Protein AF-A0A35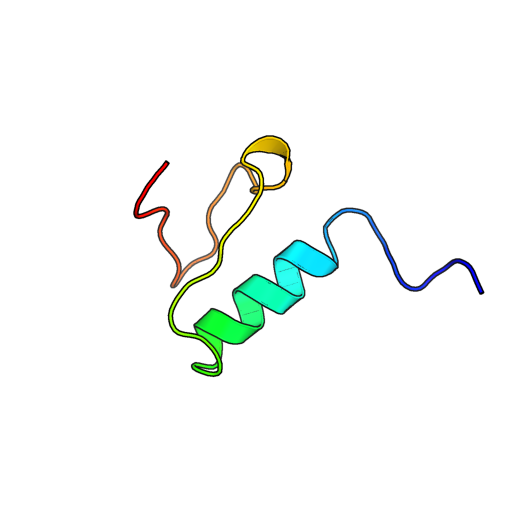4BA46-F1 (afdb_monomer)

Secondary structure (DSSP, 8-state):
---S--TTHHHHHHHHHHHTTS-S-----GGGS-SSPPTT------

Radius of gyration: 11.41 Å; Cα contacts (8 Å, |Δi|>4): 20; chains: 1; bounding box: 30×19×24 Å

Structure (mmCIF, N/CA/C/O backbone):
data_AF-A0A354BA46-F1
#
_entry.id   AF-A0A354BA46-F1
#
loop_
_atom_site.group_PDB
_atom_site.id
_atom_site.type_symbol
_atom_site.label_atom_id
_atom_site.label_alt_id
_atom_site.label_comp_id
_atom_site.label_asym_id
_atom_site.label_entity_id
_atom_site.label_seq_id
_atom_site.pdbx_PDB_ins_code
_atom_site.Cartn_x
_atom_site.Cartn_y
_atom_site.Cartn_z
_atom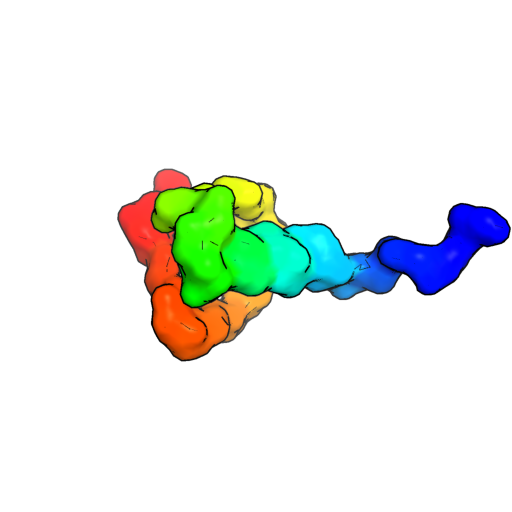_site.occupancy
_atom_site.B_iso_or_equiv
_atom_site.auth_seq_id
_atom_site.auth_comp_id
_atom_site.auth_asym_id
_atom_site.auth_atom_id
_atom_site.pdbx_PDB_model_num
ATOM 1 N N . ILE A 1 1 ? 22.807 10.179 12.775 1.00 49.66 1 ILE A N 1
ATOM 2 C CA . ILE A 1 1 ? 21.379 10.508 12.528 1.00 49.66 1 ILE A CA 1
ATOM 3 C C . ILE A 1 1 ? 20.935 10.297 11.063 1.00 49.66 1 ILE A C 1
ATOM 5 O O . ILE A 1 1 ? 19.976 10.919 10.641 1.00 49.66 1 ILE A O 1
ATOM 9 N N . HIS A 1 2 ? 21.575 9.414 10.279 1.00 48.69 2 HIS A N 1
ATOM 10 C CA . HIS A 1 2 ? 21.365 9.333 8.819 1.00 48.69 2 HIS A CA 1
ATOM 11 C C . HIS A 1 2 ? 21.197 7.890 8.298 1.00 48.69 2 HIS A C 1
ATOM 13 O O . HIS A 1 2 ? 21.782 7.518 7.289 1.00 48.69 2 HIS A O 1
ATOM 19 N N . SER A 1 3 ? 20.419 7.044 8.980 1.00 52.12 3 SER A N 1
ATOM 20 C CA . SER A 1 3 ? 20.249 5.649 8.522 1.00 52.12 3 SER A CA 1
ATOM 21 C C . SER A 1 3 ? 18.862 5.044 8.764 1.00 52.12 3 SER A C 1
ATOM 23 O O . SER A 1 3 ? 18.719 3.830 8.719 1.00 52.12 3 SER A O 1
ATOM 25 N N . MET A 1 4 ? 17.823 5.864 8.976 1.00 55.72 4 MET A N 1
ATOM 26 C CA . MET A 1 4 ? 16.436 5.380 9.141 1.00 55.72 4 MET A CA 1
ATOM 27 C C . MET A 1 4 ? 15.526 5.602 7.919 1.00 55.72 4 MET A C 1
ATOM 29 O O . MET A 1 4 ? 14.320 5.444 8.027 1.00 55.72 4 MET A O 1
ATOM 33 N N . GLY A 1 5 ? 1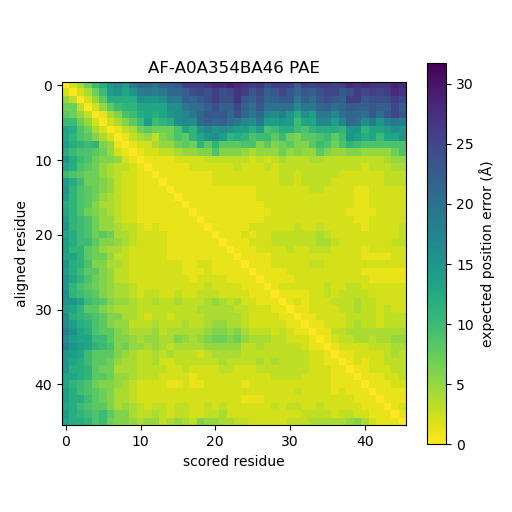6.056 5.957 6.746 1.00 54.91 5 GLY A N 1
ATOM 34 C CA . GLY A 1 5 ? 15.216 6.311 5.594 1.00 54.91 5 GLY A CA 1
ATOM 35 C C . GLY A 1 5 ? 15.793 5.831 4.275 1.00 54.91 5 GLY A C 1
ATOM 36 O O . GLY A 1 5 ? 16.250 6.636 3.470 1.00 54.91 5 GLY A O 1
ATOM 37 N N . GLY A 1 6 ? 15.806 4.516 4.058 1.00 58.72 6 GLY A N 1
ATOM 38 C CA . GLY A 1 6 ? 16.032 3.971 2.721 1.00 58.72 6 GLY A CA 1
ATOM 39 C C . GLY A 1 6 ? 14.946 4.451 1.750 1.00 58.72 6 GLY A C 1
ATOM 40 O O . GLY A 1 6 ? 13.791 4.646 2.131 1.00 58.72 6 GLY A O 1
ATOM 41 N N . LYS A 1 7 ? 15.299 4.648 0.478 1.00 61.69 7 LYS A N 1
ATOM 42 C CA . LYS A 1 7 ? 14.340 4.989 -0.581 1.00 61.69 7 LYS A CA 1
ATOM 43 C C . LYS A 1 7 ? 13.252 3.901 -0.629 1.00 61.69 7 LYS A C 1
ATOM 45 O O . LYS A 1 7 ? 13.568 2.739 -0.858 1.00 61.69 7 LYS A O 1
ATOM 50 N N . GLY A 1 8 ? 11.998 4.268 -0.357 1.00 64.69 8 GLY A N 1
ATOM 51 C CA . GLY A 1 8 ? 10.864 3.333 -0.317 1.00 64.69 8 GLY A CA 1
ATOM 52 C C . GLY A 1 8 ? 10.457 2.821 1.070 1.00 64.69 8 GLY A C 1
ATOM 53 O O . GLY A 1 8 ? 9.492 2.068 1.142 1.00 64.69 8 GLY A O 1
ATOM 54 N N . VAL A 1 9 ? 11.125 3.247 2.153 1.00 70.56 9 VAL A N 1
ATOM 55 C CA . VAL A 1 9 ? 10.660 3.024 3.542 1.00 70.56 9 VAL A CA 1
ATOM 56 C C . VAL A 1 9 ? 9.230 3.568 3.675 1.00 70.56 9 VAL A C 1
ATOM 58 O O . VAL A 1 9 ? 8.294 2.780 3.762 1.00 70.56 9 VAL A O 1
ATOM 61 N N . PHE A 1 10 ? 9.031 4.863 3.400 1.00 79.06 10 PHE A N 1
ATOM 62 C CA . PHE A 1 10 ? 7.714 5.516 3.479 1.00 79.06 10 PHE A CA 1
ATOM 63 C C . PHE A 1 10 ? 6.600 4.858 2.655 1.00 79.06 10 PHE A C 1
ATOM 65 O O . PHE A 1 10 ? 5.436 4.906 3.040 1.00 79.06 10 PHE A O 1
ATOM 72 N N . VAL A 1 11 ? 6.930 4.245 1.516 1.00 88.00 11 VAL A N 1
ATOM 73 C CA . VAL A 1 11 ? 5.931 3.550 0.692 1.00 88.00 11 VAL A CA 1
ATOM 74 C C . VAL A 1 11 ? 5.429 2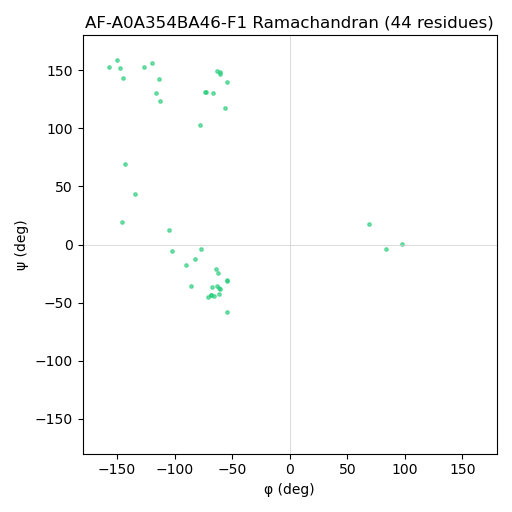.308 1.420 1.00 88.00 11 VAL A C 1
ATOM 76 O O . VAL A 1 11 ? 4.223 2.081 1.479 1.00 88.00 11 VAL A O 1
ATOM 79 N N . LYS A 1 12 ? 6.341 1.541 2.026 1.00 87.81 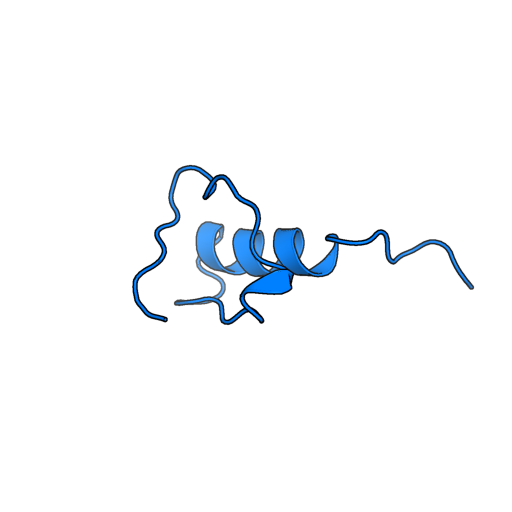12 LYS A N 1
ATOM 80 C CA . LYS A 1 12 ? 5.999 0.324 2.763 1.00 87.81 12 LYS A CA 1
ATOM 81 C C . LYS A 1 12 ? 5.166 0.618 4.003 1.00 87.81 12 LYS A C 1
ATOM 83 O O . LYS A 1 12 ? 4.176 -0.073 4.215 1.00 87.81 12 LYS A O 1
ATOM 88 N N . GLU A 1 13 ? 5.510 1.629 4.804 1.00 91.19 13 GLU A N 1
ATOM 89 C CA . GLU A 1 13 ? 4.724 1.912 6.018 1.00 91.19 13 GLU A CA 1
ATOM 90 C C . GLU A 1 13 ? 3.313 2.420 5.704 1.00 91.19 13 GLU A C 1
ATOM 92 O O . GLU A 1 13 ? 2.363 2.068 6.406 1.00 91.19 13 GLU A O 1
ATOM 97 N N . VAL A 1 14 ? 3.161 3.222 4.645 1.00 92.44 14 VAL A N 1
ATOM 98 C CA . VAL A 1 14 ? 1.848 3.717 4.209 1.00 92.44 14 VAL A CA 1
ATOM 99 C C . VAL A 1 14 ? 0.993 2.572 3.658 1.00 92.44 14 VAL A C 1
ATOM 101 O O . VAL A 1 14 ? -0.172 2.451 4.028 1.00 92.44 14 VAL A O 1
ATOM 104 N N . GLN A 1 15 ? 1.571 1.685 2.842 1.00 93.44 15 GLN A N 1
ATOM 105 C CA . GLN A 1 15 ? 0.882 0.482 2.360 1.00 93.44 15 GLN A CA 1
ATOM 106 C C . GLN A 1 15 ? 0.487 -0.452 3.511 1.00 93.44 15 GLN A C 1
ATOM 108 O O . GLN A 1 15 ? -0.641 -0.939 3.540 1.00 93.44 15 GLN A O 1
ATOM 113 N N . ALA A 1 16 ? 1.376 -0.647 4.490 1.00 94.25 16 ALA A N 1
ATOM 114 C CA . ALA A 1 16 ? 1.076 -1.423 5.689 1.00 94.25 16 ALA A CA 1
ATOM 115 C C . ALA A 1 16 ? -0.082 -0.810 6.486 1.00 94.25 16 ALA A C 1
ATOM 117 O O . ALA A 1 16 ? -0.939 -1.538 6.959 1.00 94.25 16 ALA A O 1
ATOM 118 N N . ALA A 1 17 ? -0.175 0.520 6.588 1.00 96.50 17 ALA A N 1
ATOM 119 C CA . ALA A 1 17 ? -1.302 1.159 7.267 1.00 96.50 17 ALA A CA 1
ATOM 120 C C . ALA A 1 17 ? -2.655 0.852 6.609 1.00 96.50 17 ALA A C 1
ATOM 122 O O . ALA A 1 17 ? -3.632 0.662 7.330 1.00 96.50 17 ALA A O 1
ATOM 123 N N . VAL A 1 18 ? -2.709 0.768 5.276 1.00 97.06 18 VAL A N 1
ATOM 124 C CA . VAL A 1 18 ? -3.936 0.381 4.560 1.00 97.06 18 VAL A CA 1
ATOM 125 C C . VAL A 1 18 ? -4.242 -1.103 4.764 1.00 97.06 18 VAL A C 1
ATOM 127 O O . VAL A 1 18 ? -5.367 -1.459 5.101 1.00 97.06 18 VAL A O 1
ATOM 130 N N . LEU A 1 19 ? -3.233 -1.970 4.640 1.00 96.88 19 LEU A N 1
ATOM 131 C CA . LEU A 1 19 ? -3.385 -3.416 4.850 1.00 96.88 19 LEU A CA 1
ATOM 132 C C . LEU A 1 19 ? -3.791 -3.774 6.291 1.00 96.88 19 LEU A C 1
ATOM 134 O O . LEU A 1 19 ? -4.586 -4.688 6.493 1.00 96.88 19 LEU A O 1
ATOM 138 N N . ASP A 1 20 ? -3.293 -3.031 7.280 1.00 97.56 20 ASP A N 1
ATOM 139 C CA . ASP A 1 20 ? -3.635 -3.189 8.698 1.00 97.56 20 ASP A CA 1
ATOM 140 C C . ASP A 1 20 ? -5.011 -2.585 9.052 1.00 97.56 20 ASP A C 1
ATOM 142 O O . ASP A 1 20 ? -5.423 -2.637 10.213 1.00 97.56 20 ASP A O 1
ATOM 146 N N . GLY A 1 21 ? -5.699 -1.936 8.104 1.00 97.50 21 GLY A N 1
ATOM 147 C CA . GLY A 1 21 ? -6.963 -1.231 8.350 1.00 97.50 21 GLY A CA 1
ATOM 148 C C . GLY A 1 21 ? -6.826 0.030 9.213 1.00 97.50 21 GLY A C 1
ATOM 149 O O . GLY A 1 21 ? -7.811 0.518 9.765 1.00 97.50 21 GLY A O 1
ATOM 150 N N . ARG A 1 22 ? -5.610 0.573 9.356 1.00 98.25 22 ARG A N 1
ATOM 151 C CA . ARG A 1 22 ? -5.340 1.845 10.053 1.00 98.25 22 ARG A CA 1
ATOM 152 C C . ARG A 1 22 ? -5.595 3.069 9.166 1.00 98.25 22 ARG A C 1
ATOM 154 O O . ARG A 1 22 ? -5.598 4.188 9.675 1.00 98.25 22 ARG A O 1
ATOM 161 N N . ALA A 1 23 ? -5.763 2.862 7.861 1.00 97.38 23 ALA A N 1
ATOM 162 C CA . ALA A 1 23 ? -6.122 3.866 6.867 1.00 97.38 23 ALA A CA 1
ATOM 163 C C . ALA A 1 23 ? -6.981 3.233 5.761 1.00 97.38 23 ALA A C 1
ATOM 165 O O . ALA A 1 23 ? -6.821 2.054 5.460 1.00 97.38 23 ALA A O 1
ATOM 166 N N . ASP A 1 24 ? -7.840 4.028 5.120 1.00 97.81 24 ASP A N 1
ATOM 167 C CA . ASP A 1 24 ? -8.727 3.537 4.055 1.00 97.81 24 ASP A CA 1
ATOM 168 C C . ASP A 1 24 ? -8.054 3.529 2.671 1.00 97.81 24 ASP A C 1
ATOM 170 O O . ASP A 1 24 ? -8.303 2.650 1.850 1.00 97.81 24 ASP A O 1
ATOM 174 N N . PHE A 1 25 ? -7.192 4.513 2.392 1.00 96.44 25 PHE A N 1
A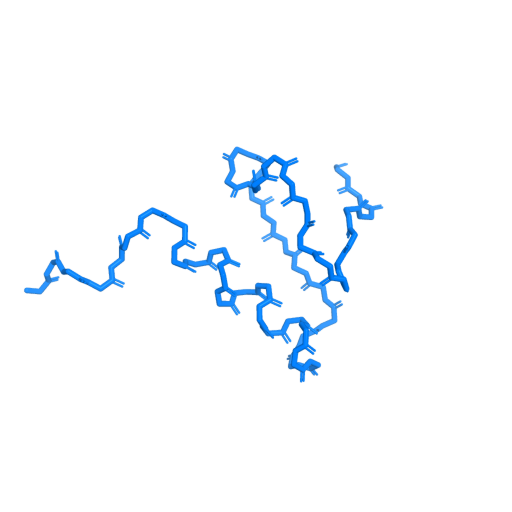TOM 175 C CA . PHE A 1 25 ? -6.444 4.611 1.138 1.00 96.44 25 PHE A CA 1
ATOM 176 C C . PHE A 1 25 ? -5.096 5.311 1.332 1.00 96.44 25 PHE A C 1
ATOM 178 O O . PHE A 1 25 ? -4.884 6.067 2.280 1.00 96.44 25 PHE A O 1
ATOM 185 N N . ALA A 1 26 ? -4.183 5.063 0.394 1.00 94.88 26 ALA A N 1
ATOM 186 C CA . ALA A 1 26 ? -2.863 5.674 0.335 1.00 94.88 26 ALA A CA 1
ATOM 187 C C . ALA A 1 26 ? -2.743 6.580 -0.893 1.00 94.88 26 ALA A C 1
ATOM 189 O O . ALA A 1 26 ? -3.226 6.241 -1.973 1.00 94.88 26 ALA A O 1
ATOM 190 N N . VAL A 1 27 ? -2.051 7.710 -0.740 1.00 94.25 27 VAL A N 1
ATOM 191 C CA . VAL A 1 27 ? -1.718 8.615 -1.846 1.00 94.25 27 VAL A CA 1
ATOM 192 C C . VAL A 1 27 ? -0.207 8.651 -2.008 1.00 94.25 27 VAL A C 1
ATOM 194 O O . VAL A 1 27 ? 0.531 8.865 -1.046 1.00 94.25 27 VAL A O 1
ATOM 197 N N . HIS A 1 28 ? 0.250 8.461 -3.241 1.00 90.81 28 HIS A N 1
ATOM 198 C CA . HIS A 1 28 ? 1.663 8.480 -3.593 1.00 90.81 28 HIS A CA 1
ATOM 199 C C . HIS A 1 28 ? 1.914 9.454 -4.741 1.00 90.81 28 HIS A C 1
ATOM 201 O O . HIS A 1 28 ? 1.061 9.666 -5.599 1.00 90.81 28 HIS A O 1
ATOM 207 N N . SER A 1 29 ? 3.132 9.993 -4.805 1.00 90.25 29 SER A N 1
ATOM 208 C CA . SER A 1 29 ? 3.646 10.475 -6.086 1.00 90.25 29 SER A CA 1
ATOM 209 C C . SER A 1 29 ? 3.848 9.267 -6.999 1.00 90.25 29 SER A C 1
ATOM 211 O O . SER A 1 29 ? 4.498 8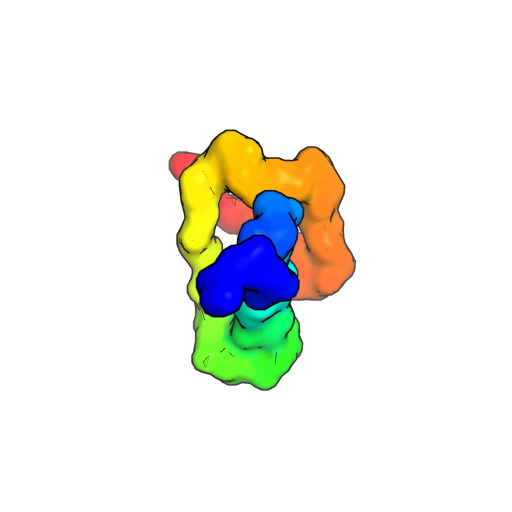.307 -6.592 1.00 90.25 29 SER A O 1
ATOM 213 N N . GLY A 1 30 ? 3.350 9.311 -8.237 1.00 89.12 30 GLY A N 1
ATOM 214 C CA . GLY A 1 30 ? 3.427 8.163 -9.154 1.00 89.12 30 GLY A CA 1
ATOM 215 C C . GLY A 1 30 ? 4.850 7.624 -9.371 1.00 89.12 30 GLY A C 1
ATOM 216 O O . GLY A 1 30 ? 5.037 6.422 -9.509 1.00 89.12 30 GLY A O 1
ATOM 217 N N . LYS A 1 31 ? 5.873 8.492 -9.298 1.00 88.19 31 LYS A N 1
ATOM 218 C CA . LYS A 1 31 ? 7.299 8.116 -9.399 1.00 88.19 31 LYS A CA 1
ATOM 219 C C . LYS A 1 31 ? 7.804 7.217 -8.261 1.00 88.19 31 LYS A C 1
ATOM 221 O O . LYS A 1 31 ? 8.852 6.594 -8.404 1.00 88.19 31 LYS A O 1
ATOM 226 N N . ASP A 1 32 ? 7.107 7.222 -7.129 1.00 86.50 32 ASP A N 1
ATOM 227 C CA . ASP A 1 32 ? 7.473 6.484 -5.921 1.00 86.50 32 ASP A CA 1
ATOM 228 C C . ASP A 1 32 ? 6.637 5.202 -5.767 1.00 86.50 32 ASP A C 1
ATOM 230 O O . ASP A 1 32 ? 6.905 4.401 -4.871 1.00 86.50 32 ASP A O 1
ATOM 234 N N . LEU A 1 33 ? 5.644 4.981 -6.639 1.00 86.44 33 LEU A N 1
ATOM 235 C CA . LEU A 1 33 ? 4.861 3.751 -6.646 1.00 86.44 33 LEU A CA 1
ATOM 236 C C . LEU A 1 33 ? 5.713 2.604 -7.225 1.00 86.44 33 LEU A C 1
ATOM 238 O O . LEU A 1 33 ? 6.336 2.773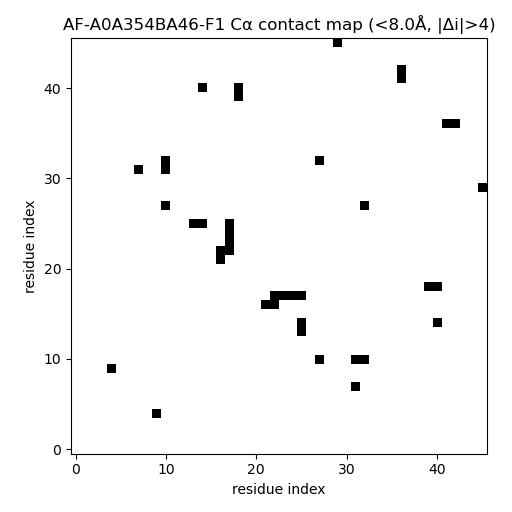 -8.277 1.00 86.44 33 LEU A O 1
ATOM 242 N N . PRO A 1 34 ? 5.772 1.432 -6.568 1.00 83.00 34 PRO A N 1
ATOM 243 C CA . PRO A 1 34 ? 6.451 0.276 -7.134 1.00 83.00 34 PRO A CA 1
ATOM 244 C C . PRO A 1 34 ? 5.758 -0.167 -8.427 1.00 83.00 34 PRO A C 1
ATOM 246 O O . PRO A 1 34 ? 4.543 -0.055 -8.565 1.00 83.00 34 PRO A O 1
ATOM 249 N N . ALA A 1 35 ? 6.534 -0.729 -9.359 1.00 86.38 35 ALA A N 1
ATOM 250 C CA . ALA A 1 35 ? 6.002 -1.246 -10.622 1.00 86.38 35 ALA A CA 1
ATOM 251 C C . ALA A 1 35 ? 5.004 -2.403 -10.425 1.00 86.38 35 ALA A C 1
ATOM 253 O O . ALA A 1 35 ? 4.154 -2.634 -11.278 1.00 86.38 35 ALA A O 1
ATOM 254 N N . VAL A 1 36 ? 5.111 -3.122 -9.304 1.00 88.56 36 VAL A N 1
ATOM 255 C CA . VAL A 1 36 ? 4.191 -4.190 -8.909 1.00 88.56 36 VAL A CA 1
ATOM 256 C C . VAL A 1 36 ? 3.434 -3.734 -7.670 1.00 88.56 36 VAL A C 1
ATOM 258 O O . VAL A 1 36 ? 4.047 -3.397 -6.654 1.00 88.56 36 VAL A O 1
ATOM 261 N N . THR A 1 37 ? 2.105 -3.722 -7.753 1.00 89.38 37 THR A N 1
ATOM 262 C CA . THR A 1 37 ? 1.243 -3.472 -6.598 1.00 89.38 37 THR A CA 1
ATOM 263 C C . THR A 1 37 ? 1.260 -4.699 -5.679 1.00 89.38 37 THR A C 1
ATOM 265 O O . THR A 1 37 ? 1.101 -5.810 -6.183 1.00 89.38 37 THR A O 1
ATOM 268 N N . PRO A 1 38 ? 1.474 -4.536 -4.360 1.00 90.12 38 PRO A N 1
ATOM 269 C CA . PRO A 1 38 ? 1.398 -5.647 -3.417 1.00 90.12 38 PRO A CA 1
ATOM 270 C C . PRO A 1 38 ? 0.014 -6.296 -3.403 1.00 90.12 38 PRO A C 1
ATOM 272 O O . PRO A 1 38 ? -0.996 -5.607 -3.563 1.00 90.12 38 PRO A O 1
ATOM 275 N N . ASP A 1 39 ? -0.029 -7.598 -3.134 1.00 94.56 39 ASP A N 1
ATOM 276 C CA . ASP A 1 39 ? -1.283 -8.320 -2.926 1.00 94.56 39 ASP A CA 1
ATOM 277 C C . ASP A 1 39 ? -2.125 -7.650 -1.828 1.00 94.56 39 ASP A C 1
ATOM 279 O O . ASP A 1 39 ? -1.607 -7.187 -0.810 1.00 94.56 39 ASP A O 1
ATOM 283 N N . GLY A 1 40 ? -3.439 -7.585 -2.046 1.00 95.44 40 GLY A N 1
ATOM 284 C CA . GLY A 1 40 ? -4.371 -6.904 -1.142 1.00 95.44 40 GLY A CA 1
ATOM 285 C C . GLY A 1 40 ? -4.491 -5.393 -1.364 1.00 95.44 40 GLY A C 1
ATOM 286 O O . GLY A 1 40 ? -5.341 -4.767 -0.736 1.00 95.44 40 GLY A O 1
ATOM 287 N N . LEU A 1 41 ? -3.709 -4.808 -2.279 1.00 95.56 41 LEU A N 1
ATOM 288 C CA . LEU A 1 41 ? -3.840 -3.414 -2.710 1.00 95.56 41 LEU A CA 1
ATOM 289 C C . LEU A 1 41 ? -4.125 -3.326 -4.215 1.00 95.56 41 LEU A C 1
AT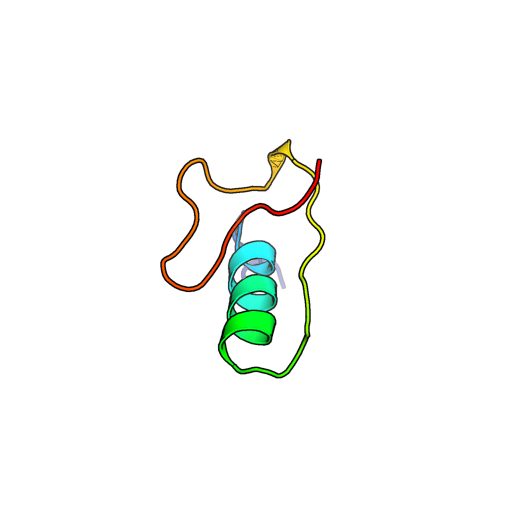OM 291 O O . LEU A 1 41 ? -3.789 -4.216 -4.992 1.00 95.56 41 LEU A O 1
ATOM 295 N N . VAL A 1 42 ? -4.733 -2.220 -4.643 1.00 95.75 42 VAL A N 1
ATOM 296 C CA . VAL A 1 42 ? -5.006 -1.923 -6.056 1.00 95.75 42 VAL A CA 1
ATOM 297 C C . VAL A 1 42 ? -4.860 -0.421 -6.312 1.00 95.75 42 VAL A C 1
ATOM 299 O O . VAL A 1 42 ? -5.212 0.397 -5.462 1.00 95.75 42 VAL A O 1
ATOM 302 N N . LEU A 1 43 ? -4.334 -0.041 -7.482 1.00 94.06 43 LEU A N 1
ATOM 303 C CA . LEU A 1 43 ? -4.318 1.354 -7.926 1.00 94.06 43 LEU A CA 1
ATOM 304 C C . LEU A 1 43 ? -5.706 1.733 -8.457 1.00 94.06 43 LEU A C 1
ATOM 306 O O . LEU A 1 43 ? -6.080 1.344 -9.560 1.00 94.06 43 LEU A O 1
ATOM 310 N N . VAL A 1 44 ? -6.474 2.474 -7.658 1.00 95.06 44 VAL A N 1
ATOM 311 C CA . VAL A 1 44 ? -7.873 2.822 -7.974 1.00 95.06 44 VAL A CA 1
ATOM 312 C C . VAL A 1 44 ? -8.038 4.133 -8.751 1.00 95.06 44 VAL A C 1
ATOM 314 O O . VAL A 1 44 ? -9.102 4.368 -9.314 1.00 95.06 44 VAL A O 1
ATOM 317 N N . CYS A 1 45 ? -7.021 5.001 -8.763 1.00 94.38 45 CYS A N 1
ATOM 318 C CA . CYS A 1 45 ? -7.066 6.338 -9.363 1.00 94.38 45 CYS A CA 1
ATOM 319 C C . CYS A 1 45 ? -5.648 6.824 -9.721 1.00 94.38 45 CYS A C 1
ATOM 321 O O . CYS A 1 45 ? -4.684 6.411 -9.067 1.00 94.38 45 CYS A O 1
ATOM 323 N N . VAL A 1 46 ? -5.538 7.699 -10.730 1.00 91.06 46 VAL A N 1
ATOM 324 C CA . VAL A 1 46 ? -4.315 8.423 -11.131 1.00 91.06 46 VAL A CA 1
ATOM 325 C C . VAL A 1 46 ? -4.627 9.903 -11.279 1.00 91.06 46 VAL A C 1
ATOM 327 O O . VAL A 1 46 ? -5.642 10.211 -11.942 1.00 91.06 46 VAL A O 1
#

Mean predicted aligned error: 5.71 Å

pLDDT: mean 85.48, std 14.74, range [48.69, 98.25]

Sequence (46 aa):
IHSMGGKGVFVKEVQAAVLDGRADFAVHSGKDLPAVTPDGLVLVCV

Solvent-accessible surface area (backbone atoms only — not comparable to full-atom values): 3350 Å² total; per-residue (Å²): 145,86,82,90,72,60,94,61,48,72,53,51,58,48,53,46,32,36,76,71,66,77,38,94,74,80,87,76,62,75,92,71,54,67,97,66,75,56,88,98,58,77,91,88,78,134

Foldseek 3Di:
DPPPDDLLPVVVVQVVCCVVVVDVDDDDDPVSDDPDDDPPDDDPDD